Protein AF-A0A9P5A5X7-F1 (afdb_monomer_lite)

Organism: NCBI:txid44412

Radius of gyration: 20.26 Å; chains: 1; bounding box: 55×52×40 Å

Secondary structure (DSSP, 8-state):
--------------PPPPS-SS---EEETHHHHTT---HHHHHHHHHHHHHTSTGGGT--EEE--SS-B-SS--TTS---B-TTT-TTHHHHHHHHHHHTT-EEE-

Sequence (106 aa):
MRSTFVSFLARVALAAKPLAQKPQMGWNSWNSFKLNVSDELIRSTADAFVDTGLAKLGYEYVLIDDGWQGDKRDGVGKLAANHTRFPDGIPATASYVHAKGLKLGI

Foldseek 3Di:
DDDDDDDDDDPPDPPDDDPCPDDAAADECCVPQNLNAALVVLLVRLVCCVVVCVVVVRHFEREYDPNQFDPDAPPVRHTFGDCVRYVVGPVVSQVSSVVSVGGYHD

pLDDT: mean 91.63, std 14.53, range [43.66, 98.88]

InterPro domains:
  IPR000111 Glycoside hydrolase family 27/36, conserved site [PS00512] (58-74)
  IPR002241 Glycoside hydrolase, family 27 [PF16499] (23-106)
  IPR002241 Glycoside hydrolase, family 27 [PR00740] (17-36)
  IPR002241 Glycoside hydrolase, family 27 [PR00740] (53-68)
  IPR002241 Glycoside hydrolase, family 27 [PR00740] (94-106)
  IPR002241 Glycoside hydrolase, family 27 [PTHR11452] (12-106)
  IPR013785 Aldolase-type TIM barrel [G3DSA:3.20.20.70] (16-106)
  IPR017853 Glycoside hydrolase superfamily [SSF51445] (15-106)

Structure (mmCIF, N/CA/C/O backbone):
data_AF-A0A9P5A5X7-F1
#
_entry.id   AF-A0A9P5A5X7-F1
#
loop_
_atom_site.group_PDB
_atom_site.id
_atom_site.type_symbol
_atom_site.label_atom_id
_atom_site.label_alt_id
_atom_site.label_comp_id
_atom_site.label_asym_id
_atom_site.label_entity_id
_atom_site.label_seq_id
_atom_site.pdbx_PDB_ins_code
_atom_site.Cartn_x
_atom_site.Cartn_y
_atom_site.Cartn_z
_atom_site.occupancy
_atom_site.B_iso_or_equiv
_atom_site.auth_seq_id
_atom_site.auth_comp_id
_atom_site.auth_asym_id
_atom_site.auth_atom_id
_atom_site.pdbx_PDB_model_num
ATOM 1 N N . MET A 1 1 ? -41.487 43.833 -26.897 1.00 43.69 1 MET A N 1
ATOM 2 C CA . MET A 1 1 ? -40.902 43.646 -25.551 1.00 43.69 1 MET A CA 1
ATOM 3 C C . MET A 1 1 ? -40.177 42.307 -25.535 1.00 43.69 1 MET A C 1
ATOM 5 O O . MET A 1 1 ? -40.836 41.288 -25.671 1.00 43.69 1 MET A O 1
ATOM 9 N N . ARG A 1 2 ? -38.839 42.292 -25.489 1.00 43.66 2 ARG A N 1
ATOM 10 C CA . ARG A 1 2 ? -38.051 41.054 -25.356 1.00 43.66 2 ARG A CA 1
ATOM 11 C C . ARG A 1 2 ? -37.668 40.916 -23.886 1.00 43.66 2 ARG A C 1
ATOM 13 O O . ARG A 1 2 ? -36.929 41.752 -23.383 1.00 43.66 2 ARG A O 1
ATOM 20 N N . SER A 1 3 ? -38.232 39.920 -23.211 1.00 44.62 3 SER A N 1
ATOM 21 C CA . SER A 1 3 ? -37.869 39.582 -21.836 1.00 44.62 3 SER A CA 1
ATOM 22 C C . SER A 1 3 ? -36.711 38.590 -21.873 1.00 44.62 3 SER A C 1
ATOM 24 O O . SER A 1 3 ? -36.860 37.482 -22.389 1.00 44.62 3 SER A O 1
ATOM 26 N N . THR A 1 4 ? -35.548 39.011 -21.387 1.00 56.19 4 THR A N 1
ATOM 27 C CA . THR A 1 4 ? -34.364 38.162 -21.240 1.00 56.19 4 THR A CA 1
ATOM 28 C C . THR A 1 4 ? -34.383 37.578 -19.832 1.00 56.19 4 THR A C 1
ATOM 30 O O . THR A 1 4 ? -34.158 38.299 -18.863 1.00 56.19 4 THR A O 1
ATOM 33 N N . PHE A 1 5 ? -34.654 36.281 -19.702 1.00 55.72 5 PHE A N 1
ATOM 34 C CA . PHE A 1 5 ? -34.464 35.563 -18.442 1.00 55.72 5 PHE A CA 1
ATOM 35 C C . PHE A 1 5 ? -32.983 35.202 -18.289 1.00 55.72 5 PHE A C 1
ATOM 37 O O . PHE A 1 5 ? -32.440 34.432 -19.080 1.00 55.72 5 PHE A O 1
ATOM 44 N N . VAL A 1 6 ? -32.326 35.754 -17.269 1.00 56.91 6 VAL A N 1
ATOM 45 C CA . VAL A 1 6 ? -30.974 35.350 -16.864 1.00 56.91 6 VAL A CA 1
ATOM 46 C C . VAL A 1 6 ? -31.114 34.241 -15.824 1.00 56.91 6 VAL A C 1
ATOM 48 O O . VAL A 1 6 ? -31.533 34.485 -14.695 1.00 56.91 6 VAL A O 1
ATOM 51 N N . SER A 1 7 ? -30.789 33.009 -16.212 1.00 61.84 7 SER A N 1
ATOM 52 C CA . SER A 1 7 ? -30.707 31.870 -15.294 1.00 61.84 7 SER A CA 1
ATOM 53 C C . SER A 1 7 ? -29.390 31.930 -14.517 1.00 61.84 7 SER A C 1
ATOM 55 O O . SER A 1 7 ? -28.320 31.728 -15.091 1.00 61.84 7 SER A O 1
ATOM 57 N N . PHE A 1 8 ? -29.458 32.176 -13.208 1.00 59.00 8 PHE A N 1
ATOM 58 C CA . PHE A 1 8 ? -28.322 32.003 -12.303 1.00 59.00 8 PHE A CA 1
ATOM 59 C C . PHE A 1 8 ? -28.182 30.520 -11.934 1.00 59.00 8 PHE A C 1
ATOM 61 O O . PHE A 1 8 ? -28.936 29.991 -11.121 1.00 59.00 8 PHE A O 1
ATOM 68 N N . LEU A 1 9 ? -27.195 29.841 -12.521 1.00 61.34 9 LEU A N 1
ATOM 69 C CA . LEU A 1 9 ? -26.722 28.550 -12.020 1.00 61.34 9 LEU A CA 1
ATOM 70 C C . LEU A 1 9 ? -25.901 28.797 -10.749 1.00 61.34 9 LEU A C 1
ATOM 72 O O . LEU A 1 9 ? -24.751 29.233 -10.816 1.00 61.34 9 LEU A O 1
ATOM 76 N N . ALA A 1 10 ? -26.484 28.523 -9.584 1.00 60.31 10 ALA A N 1
ATOM 77 C CA . ALA A 1 10 ? -25.735 28.477 -8.336 1.00 60.31 10 ALA A CA 1
ATOM 78 C C . ALA A 1 10 ? -24.761 27.287 -8.379 1.00 60.31 10 ALA A C 1
ATOM 80 O O . ALA A 1 10 ? -25.170 26.126 -8.383 1.00 60.31 10 ALA A O 1
ATOM 81 N N . ARG A 1 11 ? -23.455 27.568 -8.420 1.00 61.94 11 ARG A N 1
ATOM 82 C CA . ARG A 1 11 ? -22.422 26.554 -8.183 1.00 61.94 11 ARG A CA 1
ATOM 83 C C . ARG A 1 11 ? -22.430 26.208 -6.697 1.00 61.94 11 ARG A C 1
ATOM 85 O O . ARG A 1 11 ? -21.914 26.971 -5.886 1.00 61.94 11 ARG A O 1
ATOM 92 N N . VAL A 1 12 ? -22.994 25.058 -6.342 1.00 61.62 12 VAL A N 1
ATOM 93 C CA . VAL A 1 12 ? -22.771 24.465 -5.020 1.00 61.62 12 VAL A CA 1
ATOM 94 C C . VAL A 1 12 ? -21.325 23.977 -4.992 1.00 61.62 12 VAL A C 1
ATOM 96 O O . VAL A 1 12 ? -20.991 22.952 -5.584 1.00 61.62 12 VAL A O 1
ATOM 99 N N . ALA A 1 13 ? -20.442 24.743 -4.357 1.00 63.91 13 ALA A N 1
ATOM 100 C CA . ALA A 1 13 ? -19.108 24.264 -4.035 1.00 63.91 13 ALA A CA 1
ATOM 101 C C . ALA A 1 13 ? -19.252 23.200 -2.939 1.00 63.91 13 ALA A C 1
ATOM 103 O O . ALA A 1 13 ? -19.641 23.511 -1.814 1.00 63.91 13 ALA A O 1
ATOM 104 N N . LEU A 1 14 ? -18.976 21.938 -3.272 1.00 62.62 14 LEU A N 1
ATOM 105 C CA . LEU A 1 14 ? -18.867 20.880 -2.275 1.00 62.62 14 LEU A CA 1
ATOM 106 C C . LEU A 1 14 ? -17.659 21.227 -1.393 1.00 62.62 14 LEU A C 1
ATOM 108 O O . LEU A 1 14 ? -16.518 21.151 -1.847 1.00 62.62 14 LEU A O 1
ATOM 112 N N . ALA A 1 15 ? -17.899 21.679 -0.162 1.00 69.19 15 ALA A N 1
ATOM 113 C CA . ALA A 1 15 ? -16.818 21.955 0.773 1.00 69.19 15 ALA A CA 1
ATOM 114 C C . ALA A 1 15 ? -16.044 20.651 1.020 1.00 69.19 15 ALA A C 1
ATOM 116 O O . ALA A 1 15 ? -16.610 19.661 1.491 1.00 69.19 15 ALA A O 1
ATOM 117 N N . ALA A 1 16 ? -14.758 20.633 0.664 1.00 75.00 16 ALA A N 1
ATOM 118 C CA . ALA A 1 16 ? -13.893 19.498 0.945 1.00 75.00 16 ALA A CA 1
ATOM 119 C C . ALA A 1 16 ? -13.840 19.277 2.462 1.00 75.00 16 ALA A C 1
ATOM 121 O O . ALA A 1 16 ? -13.674 20.230 3.228 1.00 75.00 16 ALA A O 1
ATOM 122 N N . LYS A 1 17 ? -13.985 18.023 2.905 1.00 77.12 17 LYS A N 1
ATOM 123 C CA . LYS A 1 17 ? -13.794 17.699 4.321 1.00 77.12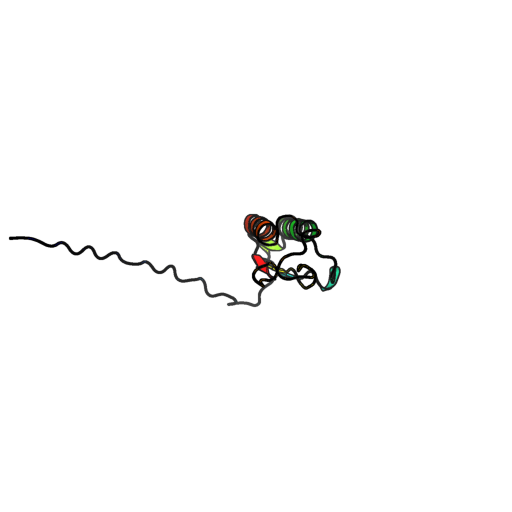 17 LYS A CA 1
ATOM 124 C C . LYS A 1 17 ? -12.356 18.073 4.706 1.00 77.12 17 LYS A C 1
ATOM 126 O O . LYS A 1 17 ? -11.436 17.645 4.006 1.00 77.12 17 LYS A O 1
ATOM 131 N N . PRO A 1 18 ? -12.144 18.843 5.785 1.00 88.06 18 PRO A N 1
ATOM 132 C CA . PRO A 1 18 ? -10.800 19.149 6.256 1.00 88.06 18 PRO A CA 1
ATOM 133 C C . PRO A 1 18 ? -10.045 17.848 6.562 1.00 88.06 18 PRO A C 1
ATOM 135 O O . PRO A 1 18 ? -10.537 16.989 7.296 1.00 88.06 18 PRO A O 1
ATOM 138 N N . LEU A 1 19 ? -8.866 17.690 5.958 1.00 90.81 19 LEU A N 1
ATOM 139 C CA . LEU A 1 19 ? -7.980 16.546 6.179 1.00 90.81 19 LEU A CA 1
ATOM 140 C C . LEU A 1 19 ? -7.175 16.734 7.472 1.00 90.81 19 LEU A C 1
ATOM 142 O O . LEU A 1 19 ? -6.978 17.858 7.925 1.00 90.81 19 LEU A O 1
ATOM 146 N N . ALA A 1 20 ? -6.698 15.625 8.046 1.00 92.44 20 ALA A N 1
ATOM 147 C CA . ALA A 1 20 ? -5.761 15.609 9.176 1.00 92.44 20 ALA A CA 1
ATOM 148 C C . ALA A 1 20 ? -6.209 16.407 10.423 1.00 92.44 20 ALA A C 1
ATOM 150 O O . ALA A 1 20 ? -5.384 16.939 11.160 1.00 92.44 20 ALA A O 1
ATOM 151 N N . GLN A 1 21 ? -7.517 16.454 10.713 1.00 94.75 21 GLN A N 1
ATOM 15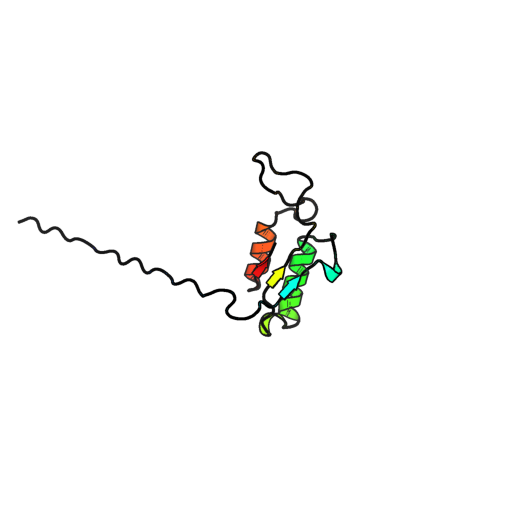2 C CA . GLN A 1 21 ? -8.029 17.027 11.973 1.00 94.75 21 GLN A CA 1
ATOM 153 C C . GLN A 1 21 ? -7.587 16.240 13.221 1.00 94.75 21 GLN A C 1
ATOM 155 O O . GLN A 1 21 ? -7.662 16.743 14.340 1.00 94.75 21 GLN A O 1
ATOM 160 N N . LYS A 1 22 ? -7.156 14.991 13.027 1.00 93.62 22 LYS A N 1
ATOM 161 C CA . LYS A 1 22 ? -6.507 14.119 14.009 1.00 93.62 22 LYS A CA 1
ATOM 162 C C . LYS A 1 22 ? -5.321 13.434 13.320 1.00 93.62 22 LYS A C 1
ATOM 164 O O . LYS A 1 22 ? -5.343 13.347 12.087 1.00 93.62 22 LYS A O 1
ATOM 169 N N . PRO A 1 23 ? -4.324 12.932 14.074 1.00 97.50 23 PRO A N 1
ATOM 170 C CA . PRO A 1 23 ? -3.269 12.108 13.495 1.00 97.50 23 PRO A CA 1
ATOM 171 C C . PRO A 1 23 ? -3.863 10.958 12.678 1.00 97.50 23 PRO A C 1
ATOM 173 O O . PRO A 1 23 ? -4.791 10.284 13.128 1.00 97.50 23 PRO A O 1
ATOM 176 N N . GLN A 1 24 ? -3.344 10.755 11.471 1.00 97.31 24 GLN A N 1
ATOM 177 C CA . GLN A 1 24 ? -3.750 9.655 10.608 1.00 97.31 24 GLN A CA 1
ATOM 178 C C . GLN A 1 24 ? -3.345 8.311 11.217 1.00 97.31 24 GLN A C 1
ATOM 180 O O . GLN A 1 24 ? -2.284 8.183 11.829 1.00 97.31 24 GLN A O 1
ATOM 185 N N . MET A 1 25 ? -4.179 7.298 11.010 1.00 98.62 25 MET A N 1
ATOM 186 C CA . MET A 1 25 ? -3.944 5.944 11.500 1.00 98.62 25 MET A CA 1
ATOM 187 C C . MET A 1 25 ? -3.923 4.974 10.326 1.00 98.62 25 MET A C 1
ATOM 189 O O . MET A 1 25 ? -4.778 5.022 9.440 1.00 98.62 25 MET A O 1
ATOM 193 N N . GLY A 1 26 ? -2.937 4.085 10.314 1.00 98.44 26 GLY A N 1
ATOM 194 C CA . GLY A 1 26 ? -2.726 3.169 9.207 1.00 98.44 26 GLY A CA 1
ATOM 195 C C . GLY A 1 26 ? -1.534 2.252 9.420 1.00 98.44 26 GLY A C 1
ATOM 196 O O . GLY A 1 26 ? -1.051 2.085 10.540 1.00 98.44 26 GLY A O 1
ATOM 197 N N . TRP A 1 27 ? -1.067 1.678 8.323 1.00 98.69 27 TRP A N 1
ATOM 198 C CA . TRP A 1 27 ? 0.096 0.807 8.257 1.00 98.69 27 TRP A CA 1
ATOM 199 C C . TRP A 1 27 ? 0.989 1.228 7.096 1.00 98.69 27 TRP A C 1
ATOM 201 O O . TRP A 1 27 ? 0.508 1.738 6.087 1.00 98.69 27 TRP A O 1
ATOM 211 N N . ASN A 1 28 ? 2.289 0.997 7.246 1.00 98.75 28 ASN A N 1
ATOM 212 C CA . ASN A 1 28 ? 3.297 1.253 6.230 1.00 98.75 28 ASN A CA 1
ATOM 213 C C . ASN A 1 28 ? 4.141 -0.011 6.021 1.00 98.75 28 ASN A C 1
ATOM 215 O O . ASN A 1 28 ? 4.526 -0.673 6.991 1.00 98.75 28 ASN A O 1
ATOM 219 N N . SER A 1 29 ? 4.433 -0.328 4.759 1.00 98.56 29 SER A N 1
ATOM 220 C CA . SER A 1 29 ? 5.124 -1.559 4.367 1.00 98.56 29 SER A CA 1
ATOM 221 C C . SER A 1 29 ? 6.556 -1.697 4.881 1.00 98.56 29 SER A C 1
ATOM 223 O O . SER A 1 29 ? 7.046 -2.820 5.036 1.00 98.56 29 SER A O 1
ATOM 225 N N . TRP A 1 30 ? 7.238 -0.593 5.181 1.00 98.62 30 TRP A N 1
ATOM 226 C CA . TRP A 1 30 ? 8.683 -0.556 5.375 1.00 98.62 30 TRP A CA 1
ATOM 227 C C . TRP A 1 30 ? 9.181 -1.434 6.516 1.00 98.62 30 TRP A C 1
ATOM 229 O O . TRP A 1 30 ? 10.160 -2.173 6.367 1.00 98.62 30 TRP A O 1
ATOM 239 N N . ASN A 1 31 ? 8.532 -1.373 7.679 1.00 98.25 31 ASN A N 1
ATOM 240 C CA . ASN A 1 31 ? 9.033 -2.055 8.872 1.00 98.25 31 ASN A CA 1
ATOM 241 C C . ASN A 1 31 ? 9.023 -3.578 8.714 1.00 98.25 31 ASN A C 1
ATOM 243 O O . ASN A 1 31 ? 9.952 -4.229 9.191 1.00 98.25 31 ASN A O 1
ATOM 247 N N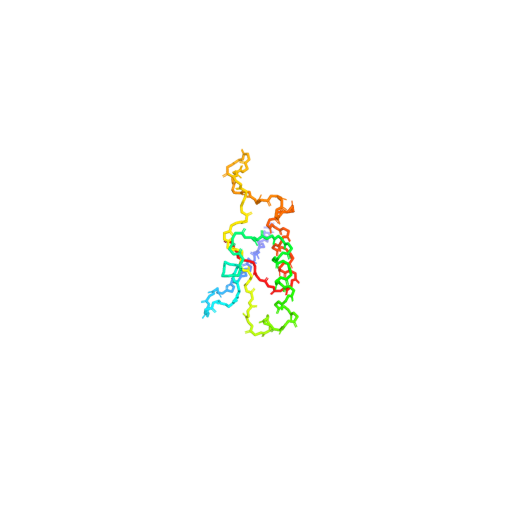 . SER A 1 32 ? 8.054 -4.112 7.972 1.00 97.50 32 SER A N 1
ATOM 248 C CA . SER A 1 32 ? 7.876 -5.549 7.761 1.00 97.50 32 SER A CA 1
ATOM 249 C C . SER A 1 32 ? 8.545 -6.061 6.486 1.00 97.50 32 SER A C 1
ATOM 251 O O . SER A 1 32 ? 9.123 -7.143 6.505 1.00 97.50 32 SER A O 1
ATOM 253 N N . PHE A 1 33 ? 8.495 -5.294 5.392 1.00 98.19 33 PHE A N 1
ATOM 254 C CA . PHE A 1 33 ? 8.812 -5.813 4.056 1.00 98.19 33 PHE A CA 1
ATOM 255 C C . PHE A 1 33 ? 9.951 -5.085 3.343 1.00 98.19 33 PHE A C 1
ATOM 257 O O . PHE A 1 33 ? 10.498 -5.624 2.379 1.00 98.19 33 PHE A O 1
ATOM 264 N N . LYS A 1 34 ? 10.365 -3.905 3.827 1.00 98.00 34 LYS A N 1
ATOM 265 C CA . LYS A 1 34 ? 11.395 -3.078 3.175 1.00 98.00 34 LYS A CA 1
ATOM 266 C C . LYS A 1 34 ? 11.035 -2.898 1.690 1.00 98.00 34 LYS A C 1
ATOM 268 O O . LYS A 1 34 ? 9.898 -2.561 1.384 1.00 98.00 34 LYS A O 1
ATOM 273 N N . LEU A 1 35 ? 11.962 -3.197 0.783 1.00 97.88 35 LEU A N 1
ATOM 274 C CA . LEU A 1 35 ? 11.769 -3.101 -0.665 1.00 97.88 35 LEU A CA 1
ATOM 275 C C . LEU A 1 35 ? 10.919 -4.230 -1.267 1.00 97.88 35 LEU A C 1
ATOM 277 O O . LEU A 1 35 ? 10.694 -4.218 -2.474 1.00 97.88 35 LEU A O 1
ATOM 281 N N . ASN A 1 36 ? 10.503 -5.240 -0.502 1.00 97.81 36 ASN A N 1
ATOM 282 C CA . ASN A 1 36 ? 9.747 -6.379 -1.025 1.00 97.81 36 ASN A CA 1
ATOM 283 C C . ASN A 1 36 ? 8.235 -6.108 -1.008 1.00 97.81 36 ASN A C 1
ATOM 285 O O . ASN A 1 36 ? 7.490 -6.725 -0.249 1.00 97.81 36 ASN A O 1
ATOM 289 N N . VAL A 1 37 ? 7.798 -5.152 -1.829 1.00 98.31 37 VAL A N 1
ATOM 290 C CA . VAL A 1 37 ? 6.390 -4.751 -1.961 1.00 98.31 37 VAL A CA 1
ATOM 291 C C . VAL A 1 37 ? 5.818 -5.147 -3.322 1.00 98.31 37 VAL A C 1
ATOM 293 O O . VAL A 1 37 ? 6.514 -5.091 -4.335 1.00 98.31 37 VAL A O 1
ATOM 296 N N . SER A 1 38 ? 4.549 -5.550 -3.349 1.00 98.75 38 SER A N 1
ATOM 297 C CA . SER A 1 38 ? 3.822 -5.948 -4.562 1.00 98.75 38 SER A CA 1
ATOM 298 C C . SER A 1 38 ? 2.337 -5.604 -4.460 1.00 98.75 38 SER A C 1
ATOM 300 O O . SER A 1 38 ? 1.819 -5.386 -3.364 1.00 98.75 38 SER A O 1
ATOM 302 N N . ASP A 1 39 ? 1.637 -5.587 -5.594 1.00 98.75 39 ASP A N 1
ATOM 303 C CA . ASP A 1 39 ? 0.183 -5.397 -5.651 1.00 98.75 39 ASP A CA 1
ATOM 304 C C . ASP A 1 39 ? -0.553 -6.419 -4.765 1.00 98.75 39 ASP A C 1
ATOM 306 O O . ASP A 1 39 ? -1.385 -6.038 -3.943 1.00 98.75 39 ASP A O 1
ATOM 310 N N . GLU A 1 40 ? -0.172 -7.695 -4.844 1.00 98.81 40 GLU A N 1
ATOM 311 C CA . GLU A 1 40 ? -0.732 -8.772 -4.018 1.00 98.81 40 GLU A CA 1
ATOM 312 C C . GLU A 1 40 ? -0.556 -8.513 -2.512 1.00 98.81 40 GLU A C 1
ATOM 314 O O . GLU A 1 40 ? -1.505 -8.653 -1.733 1.00 98.81 40 GLU A O 1
ATOM 319 N N . LEU A 1 41 ? 0.636 -8.076 -2.087 1.00 98.75 41 LEU A N 1
ATOM 320 C CA . LEU A 1 41 ? 0.898 -7.748 -0.685 1.00 98.75 41 LEU A CA 1
ATOM 321 C C . LEU A 1 41 ? -0.015 -6.615 -0.200 1.00 98.75 41 LEU A C 1
ATOM 323 O O . LEU A 1 41 ? -0.586 -6.685 0.888 1.00 98.75 41 LEU A O 1
ATOM 327 N N . ILE A 1 42 ? -0.168 -5.563 -1.001 1.00 98.81 42 ILE A N 1
ATOM 328 C CA . ILE A 1 42 ? -0.981 -4.407 -0.619 1.00 98.81 42 ILE A CA 1
ATOM 329 C C . ILE A 1 42 ? -2.469 -4.768 -0.572 1.00 98.81 42 ILE A C 1
ATOM 331 O O . ILE A 1 42 ? -3.161 -4.371 0.367 1.00 98.81 42 ILE A O 1
ATOM 335 N N . ARG A 1 43 ? -2.963 -5.572 -1.522 1.00 98.88 43 ARG A N 1
ATOM 336 C CA . ARG A 1 43 ? -4.351 -6.063 -1.518 1.00 98.88 43 ARG A CA 1
ATOM 337 C C . ARG A 1 43 ? -4.640 -6.960 -0.322 1.00 98.88 43 ARG A C 1
ATOM 339 O O . ARG A 1 43 ? -5.613 -6.714 0.383 1.00 98.88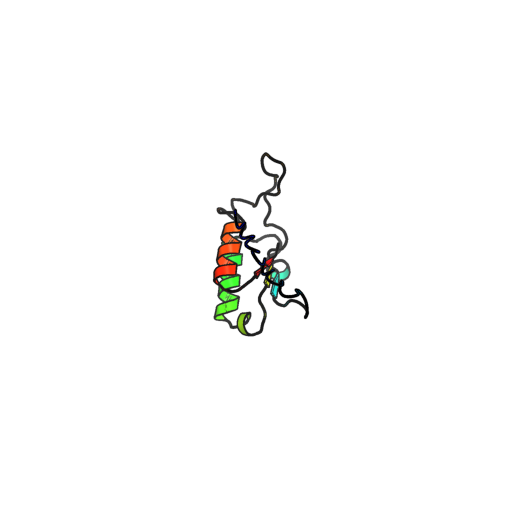 43 ARG A O 1
ATOM 346 N N . SER A 1 44 ? -3.768 -7.928 -0.046 1.00 98.81 44 SER A N 1
ATOM 347 C CA . SER A 1 44 ? -3.920 -8.817 1.114 1.00 98.81 44 SER A CA 1
ATOM 348 C C . SER A 1 44 ? -3.854 -8.054 2.443 1.00 98.81 44 SER A C 1
ATOM 350 O O . SER A 1 44 ? -4.595 -8.362 3.374 1.00 98.81 44 SER A O 1
ATOM 352 N N . THR A 1 45 ? -3.043 -6.994 2.523 1.00 98.81 45 THR A N 1
ATOM 353 C CA . THR A 1 45 ? -2.998 -6.111 3.699 1.00 98.81 45 THR A CA 1
ATOM 354 C C . THR A 1 45 ? -4.292 -5.308 3.853 1.00 98.81 45 THR A C 1
ATOM 356 O O . THR A 1 45 ? -4.809 -5.179 4.963 1.00 98.81 45 THR A O 1
ATOM 359 N N . ALA A 1 46 ? -4.853 -4.802 2.752 1.00 98.88 46 ALA A N 1
ATOM 360 C CA . ALA A 1 46 ? -6.148 -4.124 2.754 1.00 98.88 46 ALA A CA 1
ATOM 361 C C . ALA A 1 46 ? -7.294 -5.060 3.181 1.00 98.88 46 ALA A C 1
ATOM 363 O O . ALA A 1 46 ? -8.168 -4.647 3.942 1.00 98.88 46 ALA A O 1
ATOM 364 N N . ASP A 1 47 ? -7.266 -6.324 2.753 1.00 98.88 47 ASP A N 1
ATOM 365 C CA . ASP A 1 47 ? -8.217 -7.343 3.209 1.00 98.88 47 ASP A CA 1
ATOM 366 C C . ASP A 1 47 ? -8.073 -7.596 4.714 1.00 98.88 47 ASP A C 1
ATOM 368 O O . ASP A 1 47 ? -9.052 -7.495 5.456 1.00 98.88 47 ASP A O 1
ATOM 372 N N . ALA A 1 48 ? -6.841 -7.773 5.201 1.00 98.81 48 ALA A N 1
ATOM 373 C CA . ALA A 1 48 ? -6.572 -7.957 6.625 1.00 98.81 48 ALA A CA 1
ATOM 374 C C . ALA A 1 48 ? -7.064 -6.776 7.479 1.00 98.81 48 ALA A C 1
ATOM 376 O O . ALA A 1 48 ? -7.582 -6.986 8.575 1.00 98.81 48 ALA A O 1
ATOM 377 N N . PHE A 1 49 ? -6.960 -5.536 6.994 1.00 98.81 49 PHE A N 1
ATOM 378 C CA . PHE A 1 49 ? -7.494 -4.353 7.681 1.00 98.81 49 PHE A CA 1
ATOM 379 C C . PHE A 1 49 ? -9.003 -4.451 7.940 1.00 98.81 49 PHE A C 1
ATOM 381 O O . PHE A 1 49 ? -9.479 -4.062 9.013 1.00 98.81 49 PHE A O 1
ATOM 388 N N . VAL A 1 50 ? -9.754 -4.962 6.964 1.00 98.75 50 VAL A N 1
ATOM 389 C CA . VAL A 1 50 ? -11.206 -5.137 7.062 1.00 98.75 50 VAL A CA 1
ATOM 390 C C . VAL A 1 50 ? -11.540 -6.342 7.938 1.00 98.75 50 VAL A C 1
ATOM 392 O O . VAL A 1 50 ? -12.315 -6.204 8.888 1.00 98.75 50 VAL A O 1
ATOM 395 N N . ASP A 1 51 ? -10.919 -7.488 7.665 1.00 98.75 51 ASP A N 1
ATOM 396 C CA . ASP A 1 51 ? -11.244 -8.771 8.295 1.00 98.75 51 ASP A CA 1
ATOM 397 C C . ASP A 1 51 ? -10.902 -8.794 9.789 1.00 98.75 51 ASP A C 1
ATOM 399 O O . ASP A 1 51 ? -11.664 -9.313 10.604 1.00 98.75 51 ASP A O 1
ATOM 403 N N . THR A 1 52 ? -9.791 -8.163 10.178 1.00 98.69 52 THR A N 1
ATOM 404 C CA . THR A 1 52 ? -9.388 -8.043 11.592 1.00 98.69 52 THR A CA 1
ATOM 405 C C . THR A 1 52 ? -10.149 -6.950 12.346 1.00 98.69 52 THR A C 1
ATOM 407 O O . THR A 1 52 ? -10.071 -6.871 13.571 1.00 98.69 52 THR A O 1
ATOM 410 N N . GLY A 1 53 ? -10.883 -6.086 11.639 1.00 98.56 53 GLY A N 1
ATOM 411 C CA . GLY A 1 53 ? -11.611 -4.963 12.224 1.00 98.56 53 GLY A CA 1
ATOM 412 C C . GLY A 1 53 ? -10.771 -3.713 12.507 1.00 98.56 53 GLY A C 1
ATOM 413 O O . GLY A 1 53 ? -11.325 -2.740 13.019 1.00 98.56 53 GLY A O 1
ATOM 414 N N . LEU A 1 54 ? -9.486 -3.672 12.134 1.00 98.69 54 LEU A N 1
ATOM 415 C CA . LEU A 1 54 ? -8.641 -2.473 12.263 1.00 98.69 54 LEU A CA 1
ATOM 416 C C . LEU A 1 54 ? -9.245 -1.254 11.550 1.00 98.69 54 LEU A C 1
ATOM 418 O O . LEU A 1 54 ? -9.240 -0.151 12.102 1.00 98.69 54 LEU A O 1
ATOM 422 N N . ALA A 1 55 ? -9.852 -1.465 10.378 1.00 98.50 55 ALA A N 1
ATOM 423 C CA . ALA A 1 55 ? -10.563 -0.421 9.644 1.00 98.50 55 ALA A CA 1
ATOM 424 C C . ALA A 1 55 ? -11.683 0.221 10.485 1.00 98.50 55 ALA A C 1
ATOM 426 O O . ALA A 1 55 ? -11.840 1.441 10.501 1.00 98.50 55 ALA A O 1
ATOM 427 N N . LYS A 1 56 ? -12.419 -0.586 11.264 1.00 98.38 56 LYS A N 1
ATOM 428 C CA . LYS A 1 56 ? -13.493 -0.106 12.155 1.00 98.38 56 LYS A CA 1
ATOM 429 C C . LYS A 1 56 ? -12.957 0.698 13.343 1.00 98.38 56 LYS A C 1
ATOM 431 O O . LYS A 1 56 ? -13.691 1.505 13.903 1.00 98.38 56 LYS A O 1
ATOM 436 N N . LEU A 1 57 ? -11.691 0.495 13.711 1.00 98.38 57 LEU A N 1
ATOM 437 C CA . LEU A 1 57 ? -10.994 1.248 14.758 1.00 98.38 57 LEU A CA 1
ATOM 438 C C . LEU A 1 57 ? -10.352 2.547 14.237 1.00 98.38 57 LEU A C 1
ATOM 440 O O . LEU A 1 57 ? -9.760 3.286 15.020 1.00 98.38 57 LEU A O 1
ATOM 444 N N . GLY A 1 58 ? -10.473 2.841 12.937 1.00 98.00 58 GLY A N 1
ATOM 445 C CA . GLY A 1 58 ? -9.974 4.071 12.319 1.00 98.00 58 GLY A CA 1
ATOM 446 C C . GLY A 1 58 ? -8.620 3.945 11.620 1.00 98.00 58 GLY A C 1
ATOM 447 O O . GLY A 1 58 ? -8.128 4.944 11.101 1.00 98.00 58 GLY A O 1
ATOM 448 N N . TYR A 1 59 ? -8.023 2.750 11.558 1.00 98.62 59 TYR A N 1
ATOM 449 C CA . TYR A 1 59 ? -6.849 2.507 10.717 1.00 98.62 59 TYR A CA 1
ATOM 450 C C . TYR A 1 59 ? -7.297 2.419 9.260 1.00 98.62 59 TYR A C 1
ATOM 452 O O . TYR A 1 59 ? -7.771 1.383 8.809 1.00 98.62 59 TYR A O 1
ATOM 460 N N . GLU A 1 60 ? -7.184 3.521 8.529 1.00 97.94 60 GLU A N 1
ATOM 461 C CA . GLU A 1 60 ? -7.761 3.652 7.187 1.00 97.94 60 GLU A CA 1
ATOM 462 C C . GLU A 1 60 ? -6.709 3.826 6.086 1.00 97.94 60 GLU A C 1
ATOM 464 O O . GLU A 1 60 ? -7.056 3.741 4.914 1.00 97.94 60 GLU A O 1
ATOM 469 N N . TYR A 1 61 ? -5.437 4.048 6.430 1.00 98.69 61 TYR A N 1
ATOM 470 C CA . TYR A 1 61 ? -4.359 4.247 5.457 1.00 98.69 61 TYR A CA 1
ATOM 471 C C . TYR A 1 61 ? -3.503 2.985 5.282 1.00 98.69 61 TYR A C 1
ATOM 473 O O . TYR A 1 61 ? -2.866 2.527 6.231 1.00 98.69 61 TYR A O 1
ATOM 481 N N . VAL A 1 62 ? -3.436 2.463 4.058 1.00 98.81 62 VAL A N 1
ATOM 482 C CA . VAL A 1 62 ? -2.466 1.442 3.637 1.00 98.81 62 VAL A CA 1
ATOM 483 C C . VAL A 1 62 ? -1.385 2.160 2.832 1.00 98.81 62 VAL A C 1
ATOM 485 O O . VAL A 1 62 ? -1.664 2.686 1.756 1.00 98.81 62 VAL A O 1
ATOM 488 N N . LEU A 1 63 ? -0.174 2.260 3.377 1.00 98.75 63 LEU A N 1
ATOM 489 C CA . LEU A 1 63 ? 0.919 3.034 2.787 1.00 98.75 63 LEU A CA 1
ATOM 490 C C . LEU A 1 63 ? 1.935 2.102 2.124 1.00 98.75 63 LEU A C 1
ATOM 492 O O . LEU A 1 63 ? 2.510 1.227 2.780 1.00 98.75 63 LEU A O 1
ATOM 496 N N . ILE A 1 64 ? 2.159 2.322 0.831 1.00 98.75 64 ILE A N 1
ATOM 497 C CA . ILE A 1 64 ? 3.257 1.725 0.079 1.00 98.75 64 ILE A CA 1
ATOM 498 C C . ILE A 1 64 ? 4.476 2.619 0.306 1.00 98.75 64 ILE A C 1
ATOM 500 O O . ILE A 1 64 ? 4.468 3.779 -0.092 1.00 98.75 64 ILE A O 1
ATOM 504 N N . ASP A 1 65 ? 5.492 2.097 0.983 1.00 98.56 65 ASP A N 1
ATOM 505 C CA . ASP A 1 65 ? 6.776 2.786 1.135 1.00 98.56 65 ASP A CA 1
ATOM 506 C C . ASP A 1 65 ? 7.665 2.542 -0.103 1.00 98.56 65 ASP A C 1
ATOM 508 O O . ASP A 1 65 ? 7.164 2.278 -1.197 1.00 98.56 65 ASP A O 1
ATOM 512 N N . ASP A 1 66 ? 8.986 2.617 0.033 1.00 97.94 66 ASP A N 1
ATOM 513 C CA . ASP A 1 66 ? 9.907 2.436 -1.088 1.00 97.94 66 ASP A CA 1
ATOM 514 C C . ASP A 1 66 ? 9.841 1.024 -1.728 1.00 97.94 66 ASP A C 1
ATOM 516 O O . ASP A 1 66 ? 9.476 0.024 -1.101 1.00 97.94 66 ASP A O 1
ATOM 520 N N . GLY A 1 67 ? 10.229 0.934 -3.005 1.00 97.00 67 GLY A N 1
ATOM 521 C CA . GLY A 1 67 ? 10.289 -0.308 -3.786 1.00 97.00 67 GLY A CA 1
ATOM 522 C C . GLY A 1 67 ? 9.120 -0.539 -4.750 1.00 97.00 67 GLY A C 1
ATOM 523 O O . GLY A 1 67 ? 9.039 -1.609 -5.364 1.00 97.00 67 GLY A O 1
ATOM 524 N N . TRP A 1 68 ? 8.219 0.429 -4.914 1.00 98.38 68 TRP A N 1
ATOM 525 C CA . TRP A 1 68 ? 7.086 0.324 -5.841 1.00 98.38 68 TRP A CA 1
ATOM 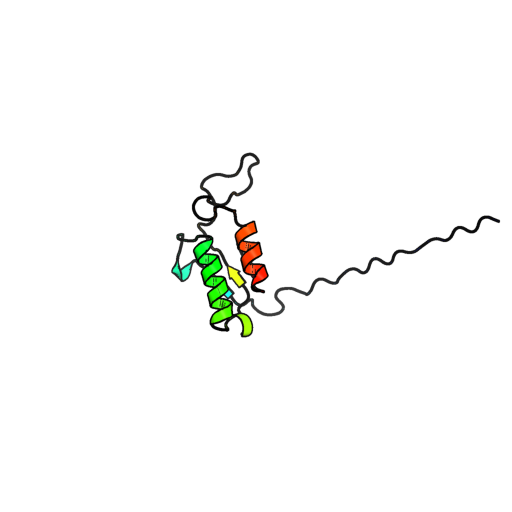526 C C . TRP A 1 68 ? 7.434 0.716 -7.279 1.00 98.38 68 TRP A C 1
ATOM 528 O O . TRP A 1 68 ? 6.845 0.206 -8.235 1.00 98.38 68 TRP A O 1
ATOM 538 N N . GLN A 1 69 ? 8.378 1.639 -7.435 1.00 98.12 69 GLN A N 1
ATOM 539 C CA . GLN A 1 69 ? 8.788 2.228 -8.699 1.00 98.12 69 GLN A CA 1
ATOM 540 C C . GLN A 1 69 ? 9.665 1.274 -9.515 1.00 98.12 69 GLN A C 1
ATOM 542 O O . GLN A 1 69 ? 10.407 0.453 -8.976 1.00 98.12 69 GLN A O 1
ATOM 547 N N . GLY A 1 70 ? 9.582 1.386 -10.838 1.00 96.12 70 GLY A N 1
ATOM 548 C CA . GLY A 1 70 ? 10.528 0.756 -11.748 1.00 96.12 70 GLY A CA 1
ATOM 549 C C . GLY A 1 70 ? 11.859 1.509 -11.785 1.00 96.12 70 GLY A C 1
ATOM 550 O O . GLY A 1 70 ? 11.937 2.686 -11.432 1.00 96.12 70 GLY A O 1
ATOM 551 N N . ASP A 1 71 ? 12.900 0.849 -12.293 1.00 95.38 71 ASP A N 1
ATOM 552 C CA . ASP A 1 71 ? 14.257 1.417 -12.387 1.00 95.38 71 ASP A CA 1
ATOM 553 C C . ASP A 1 71 ? 14.353 2.618 -13.342 1.00 95.38 71 ASP A C 1
ATOM 555 O O . ASP A 1 71 ? 15.337 3.360 -13.347 1.00 95.38 71 ASP A O 1
ATOM 559 N N . LYS A 1 72 ? 13.345 2.793 -14.203 1.00 95.62 72 LYS A N 1
ATOM 560 C CA . LYS A 1 72 ? 13.290 3.844 -15.215 1.00 95.62 72 LYS A CA 1
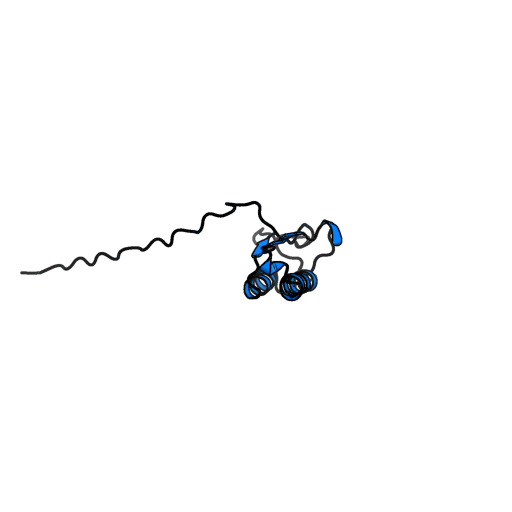ATOM 561 C C . LYS A 1 72 ? 11.955 4.569 -15.157 1.00 95.62 72 LYS A C 1
ATOM 563 O O . LYS A 1 72 ? 10.911 3.987 -14.871 1.00 95.62 72 LYS A O 1
ATOM 568 N N . ARG A 1 73 ? 12.014 5.854 -15.492 1.00 96.62 73 ARG A N 1
ATOM 569 C CA . ARG A 1 73 ? 10.839 6.666 -15.812 1.00 96.62 73 ARG A CA 1
ATOM 570 C C . ARG A 1 73 ? 10.217 6.195 -17.127 1.00 96.62 73 ARG A C 1
ATOM 572 O O . ARG A 1 73 ? 10.885 5.546 -17.934 1.00 96.62 73 ARG A O 1
ATOM 579 N N . ASP A 1 74 ? 8.954 6.540 -17.339 1.00 93.88 74 ASP A N 1
ATOM 580 C CA . ASP A 1 74 ? 8.286 6.303 -18.616 1.00 93.88 74 ASP A CA 1
ATOM 581 C C . ASP A 1 74 ? 8.868 7.182 -19.744 1.00 93.88 74 ASP A C 1
ATOM 583 O O . ASP A 1 74 ? 9.726 8.044 -19.525 1.00 93.88 74 ASP A O 1
ATOM 587 N N . GLY A 1 75 ? 8.382 6.978 -20.973 1.00 95.81 75 GLY A N 1
ATOM 588 C CA . GLY A 1 75 ? 8.853 7.704 -22.159 1.00 95.81 75 GLY A CA 1
ATOM 589 C C . GLY A 1 75 ? 8.622 9.222 -22.130 1.00 95.81 75 GLY A C 1
ATOM 590 O O . GLY A 1 75 ? 9.166 9.924 -22.977 1.00 95.81 75 GLY A O 1
ATOM 591 N N . VAL A 1 76 ? 7.850 9.737 -21.167 1.00 96.88 76 VAL A N 1
ATOM 592 C CA . VAL A 1 76 ? 7.599 11.174 -20.966 1.00 96.88 76 VAL A CA 1
ATOM 593 C C . VAL A 1 76 ? 8.192 11.693 -19.649 1.00 96.88 76 VAL A C 1
ATOM 595 O O . VAL A 1 76 ? 7.901 12.815 -19.234 1.00 96.88 76 VAL A O 1
ATOM 598 N N . GLY A 1 77 ? 9.045 10.903 -18.989 1.00 97.25 77 GLY A N 1
ATOM 599 C CA . GLY A 1 77 ? 9.780 11.300 -17.790 1.00 97.25 77 GLY A CA 1
ATOM 600 C C . GLY A 1 77 ? 8.999 11.190 -16.474 1.00 97.25 77 GLY A C 1
ATOM 601 O O . GLY A 1 77 ? 9.482 11.661 -15.438 1.00 97.25 77 GLY A O 1
ATOM 602 N N . LYS A 1 78 ? 7.820 10.561 -16.449 1.00 97.38 78 LYS A N 1
ATOM 603 C CA . LYS A 1 78 ? 7.069 10.317 -15.206 1.00 97.38 78 LYS A CA 1
ATOM 604 C C . LYS A 1 78 ? 7.577 9.067 -14.494 1.00 97.38 78 LYS A C 1
ATOM 606 O O . LYS A 1 78 ? 8.166 8.180 -15.105 1.00 97.38 78 LYS A O 1
ATOM 611 N N . LEU A 1 79 ? 7.363 9.006 -13.180 1.00 96.94 79 LEU A N 1
ATOM 612 C CA . LEU A 1 79 ? 7.600 7.774 -12.427 1.00 96.94 79 LEU A CA 1
ATOM 613 C C . LEU A 1 79 ? 6.662 6.680 -12.948 1.00 96.94 79 LEU A C 1
ATOM 615 O O . LEU A 1 79 ? 5.473 6.931 -13.143 1.00 96.94 79 LEU A O 1
ATOM 619 N N . ALA A 1 80 ? 7.206 5.486 -13.155 1.00 96.00 80 ALA A N 1
ATOM 620 C CA . ALA A 1 80 ? 6.458 4.300 -13.543 1.00 96.00 80 ALA A CA 1
ATOM 621 C C . ALA A 1 80 ? 6.571 3.252 -12.435 1.00 96.00 80 ALA A C 1
ATOM 623 O O . ALA A 1 80 ? 7.601 3.164 -11.765 1.00 96.00 80 ALA A O 1
ATOM 624 N N . ALA A 1 81 ? 5.518 2.463 -12.236 1.00 97.56 81 ALA A N 1
ATOM 625 C CA . ALA A 1 81 ? 5.556 1.348 -11.300 1.00 97.56 81 ALA A CA 1
ATOM 626 C C . ALA A 1 81 ? 6.438 0.216 -11.845 1.00 97.56 81 ALA A C 1
ATOM 628 O O . ALA A 1 81 ? 6.587 0.046 -13.057 1.00 97.56 81 ALA A O 1
ATOM 629 N N . ASN A 1 82 ? 6.995 -0.595 -10.953 1.00 98.06 82 ASN A N 1
ATOM 630 C CA . ASN A 1 82 ? 7.637 -1.837 -11.345 1.00 98.06 82 ASN A CA 1
ATOM 631 C C . ASN A 1 82 ? 6.562 -2.817 -11.841 1.00 98.06 82 ASN A C 1
ATOM 633 O O . ASN A 1 82 ? 5.832 -3.387 -11.034 1.00 98.06 82 ASN A O 1
ATOM 637 N N . HIS A 1 83 ? 6.479 -3.034 -13.155 1.00 96.44 83 HIS A N 1
ATOM 638 C CA . HIS A 1 83 ? 5.447 -3.881 -13.770 1.00 96.44 83 HIS A CA 1
ATOM 639 C C . HIS A 1 83 ? 5.526 -5.367 -13.386 1.00 96.44 83 HIS A C 1
ATOM 641 O O . HIS A 1 83 ? 4.554 -6.089 -13.568 1.00 96.44 83 HIS A O 1
ATOM 647 N N . THR A 1 84 ? 6.635 -5.845 -12.818 1.00 97.56 84 THR A N 1
ATOM 648 C CA . THR A 1 84 ? 6.692 -7.208 -12.264 1.00 97.56 84 THR A CA 1
ATOM 649 C C . THR A 1 84 ? 5.965 -7.289 -10.921 1.00 97.56 84 THR A C 1
ATOM 651 O O . THR A 1 84 ? 5.341 -8.297 -10.611 1.00 97.56 84 THR A O 1
ATOM 654 N N . ARG A 1 85 ? 6.036 -6.227 -10.111 1.00 98.06 85 ARG A N 1
ATOM 655 C CA . ARG A 1 85 ? 5.425 -6.155 -8.770 1.00 98.06 85 ARG A CA 1
ATOM 656 C C . ARG A 1 85 ? 3.999 -5.608 -8.799 1.00 98.06 85 ARG A C 1
ATOM 658 O O . ARG A 1 85 ? 3.176 -5.996 -7.977 1.00 98.06 85 ARG A O 1
ATOM 665 N N . PHE A 1 86 ? 3.734 -4.707 -9.738 1.00 98.44 86 PHE A N 1
ATOM 666 C CA . PHE A 1 86 ? 2.473 -4.004 -9.951 1.00 98.44 86 PHE A CA 1
ATOM 667 C C . PHE A 1 86 ? 2.101 -4.102 -11.441 1.00 98.44 86 PHE A C 1
ATOM 669 O O . PHE A 1 86 ? 2.255 -3.118 -12.170 1.00 98.44 86 PHE A O 1
ATOM 676 N N . PRO A 1 87 ? 1.658 -5.280 -11.924 1.00 97.69 87 PRO A N 1
ATOM 677 C CA . PRO A 1 87 ? 1.421 -5.531 -13.352 1.00 97.69 87 PRO A CA 1
ATOM 678 C C . PRO A 1 87 ? 0.420 -4.557 -13.976 1.00 97.69 87 PRO A C 1
ATOM 680 O O . PRO A 1 87 ? 0.680 -4.019 -15.052 1.00 97.69 87 PRO A O 1
ATOM 683 N N . ASP A 1 88 ? -0.643 -4.231 -13.240 1.00 97.88 88 ASP A N 1
ATOM 684 C CA . ASP A 1 88 ? -1.680 -3.278 -13.655 1.00 97.88 88 ASP A CA 1
ATOM 685 C C . ASP A 1 88 ? -1.413 -1.840 -13.155 1.00 97.88 88 ASP A C 1
ATOM 687 O O . ASP A 1 88 ? -2.257 -0.946 -13.271 1.00 97.88 88 ASP A O 1
ATOM 691 N N . GLY A 1 89 ? -0.226 -1.608 -12.585 1.00 97.38 89 GLY A N 1
ATOM 692 C CA . GLY A 1 89 ? 0.199 -0.339 -12.004 1.00 97.38 89 GLY A CA 1
ATOM 693 C C . GLY A 1 89 ? -0.511 0.044 -10.697 1.00 97.38 89 GLY A C 1
ATOM 694 O O . GLY A 1 89 ? -1.488 -0.563 -10.262 1.00 97.38 89 GLY A O 1
ATOM 695 N N . ILE A 1 90 ? -0.026 1.126 -10.078 1.00 98.38 90 ILE A N 1
ATOM 696 C CA . ILE A 1 90 ? -0.573 1.672 -8.822 1.00 98.38 90 ILE A CA 1
ATOM 697 C C . ILE A 1 90 ? -2.069 2.040 -8.902 1.00 98.38 90 ILE A C 1
ATOM 699 O O . ILE A 1 90 ? -2.770 1.808 -7.917 1.00 98.38 90 ILE A O 1
ATOM 703 N N . PRO A 1 91 ? -2.619 2.574 -10.018 1.00 98.12 91 PRO A N 1
ATOM 704 C CA . PRO A 1 91 ? -4.044 2.913 -10.083 1.00 98.12 91 PRO A CA 1
ATOM 705 C C . PRO A 1 91 ? -4.982 1.720 -9.851 1.00 98.12 91 PRO A C 1
ATOM 707 O O . PRO A 1 91 ? -6.035 1.882 -9.227 1.00 98.12 91 PRO A O 1
ATOM 710 N N . ALA A 1 92 ? -4.607 0.523 -10.313 1.00 98.62 92 ALA A N 1
ATOM 711 C CA . ALA A 1 92 ? -5.387 -0.690 -10.087 1.00 98.62 92 ALA A CA 1
ATOM 712 C C . ALA A 1 92 ? -5.361 -1.104 -8.607 1.00 98.62 92 ALA A C 1
ATOM 714 O O . ALA A 1 92 ? -6.414 -1.385 -8.030 1.00 98.62 92 ALA A O 1
ATOM 715 N N . THR A 1 93 ? -4.185 -1.058 -7.972 1.00 98.69 93 THR A N 1
ATOM 716 C CA . THR A 1 93 ? -4.027 -1.294 -6.528 1.00 98.69 93 THR A CA 1
ATOM 717 C C . THR A 1 93 ? -4.841 -0.286 -5.713 1.00 98.69 93 THR A C 1
ATOM 719 O O . THR A 1 93 ? -5.604 -0.669 -4.829 1.00 98.69 93 THR A O 1
ATOM 722 N N . ALA A 1 94 ? -4.756 1.005 -6.050 1.00 98.88 94 ALA A N 1
ATOM 723 C CA . ALA A 1 94 ? -5.502 2.073 -5.386 1.00 98.88 94 ALA A CA 1
ATOM 724 C C . ALA A 1 94 ? -7.015 1.863 -5.487 1.00 98.88 94 ALA A C 1
ATOM 726 O O . ALA A 1 94 ? -7.724 1.982 -4.492 1.00 98.88 94 ALA A O 1
ATOM 727 N N . SER A 1 95 ? -7.507 1.498 -6.673 1.00 98.88 95 SER A N 1
ATOM 728 C CA . SER A 1 95 ? -8.929 1.219 -6.892 1.00 98.88 95 SER A CA 1
ATOM 729 C C . SER A 1 95 ? -9.426 0.076 -6.004 1.00 98.88 95 SER A C 1
ATOM 731 O O . SER A 1 95 ? -10.514 0.174 -5.439 1.00 98.88 95 SER A O 1
ATOM 733 N N . TYR A 1 96 ? -8.617 -0.972 -5.819 1.00 98.88 96 TYR A N 1
ATOM 734 C CA . TYR A 1 96 ? -8.945 -2.071 -4.909 1.00 98.88 96 TYR A CA 1
ATOM 735 C C . TYR A 1 96 ? -8.988 -1.624 -3.446 1.00 98.88 96 TYR A C 1
ATOM 737 O O . TYR A 1 96 ? -9.968 -1.885 -2.753 1.00 98.88 96 TYR A O 1
ATOM 745 N N . VAL A 1 97 ? -7.960 -0.905 -2.985 1.00 98.88 97 VAL A N 1
ATOM 746 C CA . VAL A 1 97 ? -7.893 -0.380 -1.610 1.00 98.88 97 VAL A CA 1
ATOM 747 C C . VAL A 1 97 ? -9.083 0.545 -1.324 1.00 98.88 97 VAL A C 1
ATOM 749 O O . VAL A 1 97 ? -9.737 0.414 -0.290 1.00 98.88 97 VAL A O 1
ATOM 752 N N . HIS A 1 98 ? -9.444 1.414 -2.271 1.00 98.88 98 HIS A N 1
ATOM 753 C CA . HIS A 1 98 ? -10.618 2.282 -2.156 1.00 98.88 98 HIS A CA 1
ATOM 754 C C . HIS A 1 98 ? -11.938 1.500 -2.120 1.00 98.88 98 HIS A C 1
ATOM 756 O O . HIS A 1 98 ? -12.835 1.860 -1.358 1.00 98.88 98 HIS A O 1
ATOM 762 N N . ALA A 1 99 ? -12.067 0.410 -2.883 1.00 98.75 99 ALA A N 1
ATOM 763 C CA . ALA A 1 99 ? -13.258 -0.445 -2.852 1.00 98.75 99 ALA A CA 1
ATOM 764 C C . ALA A 1 99 ? -13.473 -1.124 -1.484 1.00 98.75 99 ALA A C 1
ATOM 766 O O . ALA A 1 99 ? -14.599 -1.488 -1.149 1.00 98.75 99 ALA A O 1
ATOM 767 N N . LYS A 1 100 ? -12.417 -1.247 -0.668 1.00 98.62 100 LYS A N 1
ATOM 768 C CA . LYS A 1 100 ? -12.477 -1.725 0.725 1.00 98.62 100 LYS A CA 1
ATOM 769 C C . LYS A 1 100 ? -12.821 -0.621 1.733 1.00 98.62 100 LYS A C 1
ATOM 771 O O . LYS A 1 100 ? -12.883 -0.885 2.929 1.00 98.62 100 LYS A O 1
ATOM 776 N N . GLY A 1 101 ? -13.046 0.612 1.271 1.00 98.31 101 GLY A N 1
ATOM 777 C CA . GLY A 1 101 ? -13.286 1.775 2.128 1.00 98.31 101 GLY A CA 1
ATOM 778 C C . GLY A 1 101 ? -12.022 2.323 2.799 1.00 98.31 101 GLY A C 1
ATOM 779 O O . GLY A 1 101 ? -12.129 3.120 3.728 1.00 98.31 101 GLY A O 1
ATOM 780 N N . LEU A 1 102 ? -10.840 1.900 2.343 1.00 98.75 102 LEU A N 1
ATOM 781 C CA . LEU A 1 102 ? -9.537 2.349 2.834 1.00 98.75 102 LEU A CA 1
ATOM 782 C C . LEU A 1 102 ? -8.950 3.420 1.903 1.00 98.75 102 LEU A C 1
ATOM 784 O O . LEU A 1 102 ? -9.504 3.731 0.850 1.00 98.75 102 LEU A O 1
ATOM 788 N N . LYS A 1 103 ? -7.809 3.989 2.288 1.00 98.56 103 LYS A N 1
ATOM 789 C CA . LYS A 1 103 ? -7.046 5.004 1.556 1.00 98.56 103 LYS A CA 1
ATOM 790 C C . LYS A 1 103 ? -5.654 4.459 1.248 1.00 98.56 103 LYS A C 1
ATOM 792 O O . LYS A 1 103 ? -5.020 3.871 2.122 1.00 98.56 103 LYS A O 1
ATOM 797 N N . LEU A 1 104 ? -5.166 4.684 0.031 1.00 98.75 104 LEU A N 1
ATOM 798 C CA . LEU A 1 104 ? -3.791 4.352 -0.349 1.00 98.75 104 LEU A CA 1
ATOM 799 C C . LEU A 1 104 ? -2.878 5.574 -0.171 1.00 98.75 104 LEU A C 1
ATOM 801 O O . LEU A 1 104 ? -3.280 6.690 -0.504 1.00 98.75 104 LEU A O 1
ATOM 805 N N . GLY A 1 105 ? -1.654 5.367 0.313 1.00 98.31 105 GLY A N 1
ATOM 806 C CA . GLY A 1 105 ? -0.577 6.362 0.240 1.00 98.31 105 GLY A CA 1
ATOM 807 C C . GLY A 1 105 ? 0.675 5.800 -0.430 1.00 98.31 105 GLY A C 1
ATOM 808 O O . GLY A 1 105 ? 0.872 4.583 -0.428 1.00 98.31 105 GLY A O 1
ATOM 809 N N . ILE A 1 106 ? 1.467 6.693 -1.031 1.00 96.56 106 ILE A N 1
ATOM 810 C CA . ILE A 1 106 ? 2.682 6.416 -1.809 1.00 96.56 106 ILE A CA 1
ATOM 811 C C . ILE A 1 106 ? 3.575 7.659 -1.879 1.00 96.56 106 ILE A C 1
ATOM 813 O O . ILE A 1 106 ? 3.025 8.764 -1.644 1.00 96.56 106 ILE A O 1
#